Protein AF-A0A1B2IX21-F1 (afdb_monomer_lite)

pLDDT: mean 76.05, std 15.26, range [46.53, 94.12]

Foldseek 3Di:
DPPVVVVVVVVVVVVVVVVPDDPPPPPPPFQDQPDKDFCQPPFDKDADPDLVDFDFDADPRNPDTDDGRSVVRPDIDTDGMDGD

Radius of gyration: 26.76 Å; chains: 1; bounding box: 38×29×82 Å

Organism: NCBI:txid240427

Structure (mmCIF, N/CA/C/O backbone):
data_AF-A0A1B2IX21-F1
#
_entry.id   AF-A0A1B2IX21-F1
#
loop_
_atom_site.group_PDB
_atom_site.id
_atom_site.type_symbol
_atom_site.label_atom_id
_atom_site.label_alt_id
_atom_site.label_comp_id
_atom_site.label_asym_id
_atom_site.label_entity_id
_atom_site.label_seq_id
_atom_site.pdbx_PDB_ins_code
_atom_site.Cartn_x
_atom_site.Cartn_y
_atom_site.Cartn_z
_atom_site.occupancy
_atom_site.B_iso_or_equiv
_atom_site.auth_seq_id
_atom_site.auth_comp_id
_atom_site.auth_asym_id
_atom_site.auth_atom_id
_atom_site.pdbx_PDB_model_num
ATOM 1 N N . MET A 1 1 ? -22.870 -14.158 63.673 1.00 50.09 1 MET A N 1
ATOM 2 C CA . MET A 1 1 ? -23.435 -14.252 62.307 1.00 50.09 1 MET A CA 1
ATOM 3 C C . MET A 1 1 ? -23.767 -12.895 61.659 1.00 50.09 1 MET A C 1
ATOM 5 O O . MET A 1 1 ? -24.447 -12.882 60.651 1.00 50.09 1 MET A O 1
ATOM 9 N N . LYS A 1 2 ? -23.304 -11.745 62.189 1.00 51.78 2 LYS A N 1
ATOM 10 C CA . LYS A 1 2 ? -23.648 -10.408 61.645 1.00 51.78 2 LYS A CA 1
ATOM 11 C C . LYS A 1 2 ? -22.494 -9.723 60.888 1.00 51.78 2 LYS A C 1
ATOM 13 O O . LYS A 1 2 ? -22.730 -8.845 60.076 1.00 51.78 2 LYS A O 1
ATOM 18 N N . LYS A 1 3 ? -21.245 -10.139 61.147 1.00 46.53 3 LYS A N 1
ATOM 19 C CA . LYS A 1 3 ? -20.024 -9.537 60.576 1.00 46.53 3 LYS A CA 1
ATOM 20 C C . LYS A 1 3 ? -19.684 -10.067 59.173 1.00 46.53 3 LYS A C 1
ATOM 22 O O . LYS A 1 3 ? -19.117 -9.335 58.378 1.00 46.53 3 LYS A O 1
ATOM 27 N N . THR A 1 4 ? -20.077 -11.304 58.864 1.00 48.88 4 THR A N 1
ATOM 28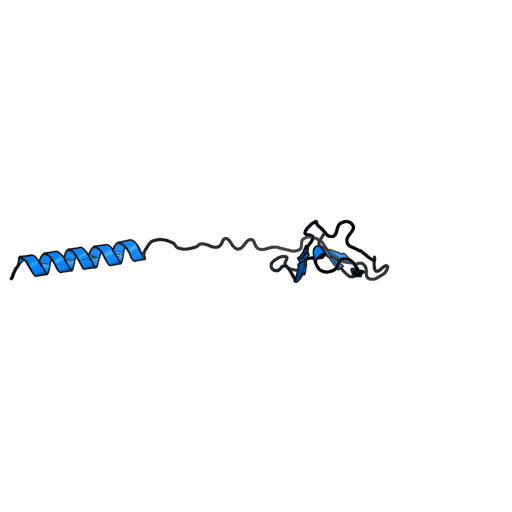 C CA . THR A 1 4 ? -19.901 -11.944 57.549 1.00 48.88 4 THR A CA 1
ATOM 29 C C . THR A 1 4 ? -20.835 -11.371 56.480 1.00 48.88 4 THR A C 1
ATOM 31 O O . THR A 1 4 ? -20.397 -11.157 55.360 1.00 48.88 4 THR A O 1
ATOM 34 N N . LEU A 1 5 ? -22.070 -11.006 56.846 1.00 52.56 5 LEU A N 1
ATOM 35 C CA . LEU A 1 5 ? -23.038 -10.384 55.929 1.00 52.56 5 LEU A CA 1
ATOM 36 C C . LEU A 1 5 ? -22.612 -8.975 55.476 1.00 52.56 5 LEU A C 1
ATOM 38 O O . LEU A 1 5 ? -22.775 -8.617 54.316 1.00 52.56 5 LEU A O 1
ATOM 42 N N . ILE A 1 6 ? -22.026 -8.171 56.373 1.00 57.34 6 ILE A N 1
ATOM 43 C CA . ILE A 1 6 ? -21.548 -6.816 56.036 1.00 57.34 6 ILE A CA 1
ATOM 44 C C . ILE A 1 6 ? -20.316 -6.880 55.118 1.00 57.34 6 ILE A C 1
ATOM 46 O O . ILE A 1 6 ? -20.170 -6.051 54.221 1.00 57.34 6 ILE A O 1
ATOM 50 N N . ALA A 1 7 ? -19.451 -7.880 55.313 1.00 54.56 7 ALA A N 1
ATOM 51 C CA . ALA A 1 7 ? -18.280 -8.087 54.468 1.00 54.56 7 ALA A CA 1
ATOM 52 C C . ALA A 1 7 ? -18.667 -8.461 53.023 1.00 54.56 7 ALA A C 1
ATOM 54 O O . ALA A 1 7 ? -18.068 -7.939 52.086 1.00 54.56 7 ALA A O 1
ATOM 55 N N . GLU A 1 8 ? -19.699 -9.286 52.823 1.00 53.78 8 GLU A N 1
ATOM 56 C CA . GLU A 1 8 ? -20.184 -9.659 51.482 1.00 53.78 8 GLU A CA 1
ATOM 57 C C . GLU A 1 8 ? -20.819 -8.481 50.725 1.00 53.78 8 GLU A C 1
ATOM 59 O O . GLU A 1 8 ? -20.543 -8.293 49.539 1.00 53.78 8 GLU A O 1
ATOM 64 N N . LEU A 1 9 ? -21.596 -7.629 51.406 1.00 58.50 9 LEU A N 1
ATOM 65 C CA . LEU A 1 9 ? -22.167 -6.417 50.799 1.00 58.50 9 LEU A CA 1
ATOM 66 C C . LEU A 1 9 ? -21.094 -5.399 50.374 1.00 58.50 9 LEU A C 1
ATOM 68 O O . LEU A 1 9 ? -21.253 -4.730 49.352 1.00 58.50 9 LEU A O 1
ATOM 72 N N . ALA A 1 10 ? -19.993 -5.296 51.124 1.00 57.59 10 ALA A N 1
ATOM 73 C CA . ALA A 1 10 ? -18.874 -4.416 50.783 1.00 57.59 10 ALA A CA 1
ATOM 74 C C . ALA A 1 10 ? -18.021 -4.953 49.616 1.00 57.59 10 ALA A C 1
ATOM 76 O O . ALA A 1 10 ? -17.484 -4.172 48.833 1.00 57.59 10 ALA A O 1
ATOM 77 N N . PHE A 1 11 ? -17.920 -6.277 49.461 1.00 56.34 11 PHE A N 1
ATOM 78 C CA . PHE A 1 11 ? -17.240 -6.890 48.314 1.00 56.34 11 PHE A CA 1
ATOM 79 C C . PHE A 1 11 ? -18.065 -6.796 47.025 1.00 56.34 11 PHE A C 1
ATOM 81 O O . PHE A 1 11 ? -17.507 -6.542 45.955 1.00 56.34 11 PHE A O 1
ATOM 88 N N . ALA A 1 12 ? -19.390 -6.942 47.114 1.00 58.44 12 ALA A N 1
ATOM 89 C CA . ALA A 1 12 ? -20.279 -6.838 45.958 1.00 58.44 12 ALA A CA 1
ATOM 90 C C . ALA A 1 12 ? -20.278 -5.429 45.329 1.00 58.44 12 ALA A C 1
ATOM 92 O O . ALA A 1 12 ? -20.326 -5.294 44.105 1.00 58.44 12 ALA A O 1
ATOM 93 N N . SER A 1 13 ? -20.171 -4.372 46.142 1.00 58.31 13 SER A N 1
ATOM 94 C CA . SER A 1 13 ? -20.149 -2.987 45.652 1.00 58.31 13 SER A CA 1
ATOM 95 C C . SER A 1 13 ? -18.830 -2.601 44.968 1.00 58.31 13 SER A C 1
ATOM 97 O O . SER A 1 13 ? -18.845 -1.825 44.012 1.00 58.31 13 SER A O 1
ATOM 99 N N . LEU A 1 14 ? -17.699 -3.184 45.380 1.00 57.16 14 LEU A N 1
ATOM 100 C CA . LEU A 1 14 ? -16.394 -2.910 44.769 1.00 57.16 14 LEU A CA 1
ATOM 101 C C . LEU A 1 14 ? -16.268 -3.508 43.354 1.00 57.16 14 LEU A C 1
ATOM 103 O O . LEU A 1 14 ? -15.712 -2.869 42.460 1.00 57.16 14 LEU A O 1
ATOM 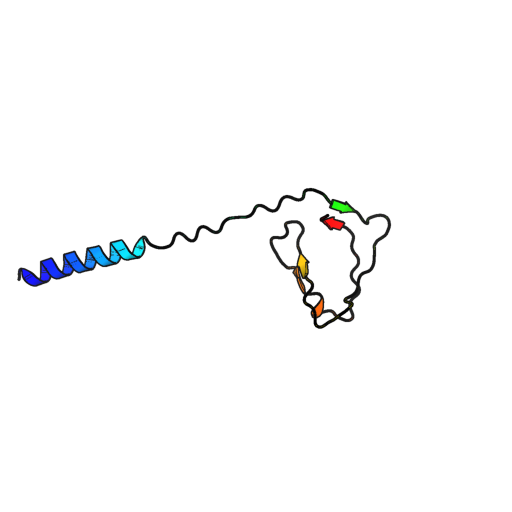107 N N . VAL A 1 15 ? -16.831 -4.701 43.126 1.00 58.53 15 VAL A N 1
ATOM 108 C CA . VAL A 1 15 ? -16.844 -5.354 41.800 1.00 58.53 15 VAL A CA 1
ATOM 109 C C . VAL A 1 15 ? -17.723 -4.586 40.811 1.00 58.53 15 VAL A C 1
ATOM 111 O O . VAL A 1 15 ? -17.342 -4.416 39.652 1.00 58.53 15 VAL A O 1
ATOM 114 N N . LEU A 1 16 ? -18.860 -4.056 41.274 1.00 57.84 16 LEU A N 1
ATOM 115 C CA . LEU A 1 16 ? -19.715 -3.194 40.459 1.00 57.84 16 LEU A CA 1
ATOM 116 C C . LEU A 1 16 ? -18.992 -1.907 40.048 1.00 57.84 16 LEU A C 1
ATOM 118 O O . LEU A 1 16 ? -19.098 -1.511 38.895 1.00 57.84 16 LEU A O 1
ATOM 122 N N . TYR A 1 17 ? -18.216 -1.284 40.938 1.00 55.44 17 TYR A N 1
ATOM 123 C CA . TYR A 1 17 ? -17.549 -0.010 40.646 1.00 55.44 17 TYR A CA 1
ATOM 124 C C . TYR A 1 17 ? -16.392 -0.139 39.634 1.00 55.44 17 TYR A C 1
ATOM 126 O O . TYR A 1 17 ? -16.216 0.727 38.777 1.00 55.44 17 TYR A O 1
ATOM 134 N N . LEU A 1 18 ? -15.624 -1.234 39.679 1.00 56.12 18 LEU A N 1
ATOM 135 C CA . LEU A 1 18 ? -14.500 -1.464 38.756 1.00 56.12 18 LEU A CA 1
ATOM 136 C C . LEU A 1 18 ? -14.959 -1.822 37.329 1.00 56.12 18 LEU A C 1
ATOM 138 O O . LEU A 1 18 ? -14.275 -1.478 36.362 1.00 56.12 18 LEU A O 1
ATOM 142 N N . GLY A 1 19 ? -16.132 -2.452 37.187 1.00 56.25 19 GLY A N 1
ATOM 143 C CA . GLY A 1 19 ? -16.707 -2.846 35.894 1.00 56.25 19 GLY A CA 1
ATOM 144 C C . GLY A 1 19 ? -17.186 -1.686 35.009 1.00 56.25 19 GLY A C 1
ATOM 145 O O . GLY A 1 19 ? -17.409 -1.888 33.819 1.00 56.25 19 GLY A O 1
ATOM 146 N N . PHE A 1 20 ? -17.312 -0.467 35.550 1.00 57.62 20 PHE A N 1
ATOM 147 C CA . PHE A 1 20 ? -17.728 0.724 34.790 1.00 57.62 20 PHE A CA 1
ATOM 148 C C . PHE A 1 20 ? -16.579 1.471 34.104 1.00 57.62 20 PHE A C 1
ATOM 150 O O . PHE A 1 20 ? -16.818 2.472 33.425 1.00 57.62 20 PHE A O 1
ATOM 157 N N . THR A 1 21 ? -15.331 1.031 34.263 1.00 61.03 21 THR A N 1
ATOM 158 C CA . THR A 1 21 ? -14.193 1.779 33.723 1.00 61.03 21 THR A CA 1
ATOM 159 C C . THR A 1 21 ? -13.748 1.225 32.371 1.00 61.03 21 THR A C 1
ATOM 161 O O . THR A 1 21 ? -13.512 0.034 32.202 1.00 61.03 21 THR A O 1
ATOM 164 N N . THR A 1 22 ? -13.590 2.143 31.413 1.00 57.66 22 THR A N 1
ATOM 165 C CA . THR A 1 22 ? -13.045 1.975 30.050 1.00 57.66 22 THR A CA 1
ATOM 166 C C . THR A 1 22 ? -14.044 1.635 28.935 1.00 57.66 22 THR A C 1
ATOM 168 O O . THR A 1 22 ? -13.978 0.614 28.254 1.00 57.66 22 THR A O 1
ATOM 171 N N . GLN A 1 23 ? -14.910 2.605 28.623 1.00 60.41 23 GLN A N 1
ATOM 172 C CA . GLN A 1 23 ? -15.407 2.728 27.253 1.00 60.41 23 GLN A CA 1
ATOM 173 C C . GLN A 1 23 ? -14.226 3.108 26.351 1.00 60.41 23 GLN A C 1
ATOM 175 O O . GLN A 1 23 ? -13.778 4.254 26.333 1.00 60.41 23 GLN A O 1
ATOM 180 N N . ASN A 1 24 ? -13.689 2.133 25.620 1.00 60.50 24 ASN A N 1
ATOM 181 C CA . ASN A 1 24 ? -12.728 2.383 24.552 1.00 60.50 24 ASN A CA 1
ATOM 182 C C . ASN A 1 24 ? -13.468 3.059 23.391 1.00 60.50 24 ASN A C 1
ATOM 184 O O . ASN A 1 24 ? -13.927 2.395 22.462 1.00 60.50 24 ASN A O 1
ATOM 188 N N . VAL A 1 25 ? -13.620 4.384 23.445 1.00 61.41 25 VAL A N 1
ATOM 189 C CA . VAL A 1 25 ? -14.150 5.149 22.313 1.00 61.41 25 VAL A CA 1
ATOM 190 C C . VAL A 1 25 ? -13.059 5.195 21.249 1.00 61.41 25 VAL A C 1
ATOM 192 O O . VAL A 1 25 ? -12.177 6.050 21.255 1.00 61.41 25 VAL A O 1
ATOM 195 N N . SER A 1 26 ? -13.101 4.232 20.331 1.00 64.50 26 SER A N 1
ATOM 196 C CA . SER A 1 26 ? -12.325 4.314 19.099 1.00 64.50 26 SER A CA 1
ATOM 197 C C . SER A 1 26 ? -12.927 5.437 18.265 1.0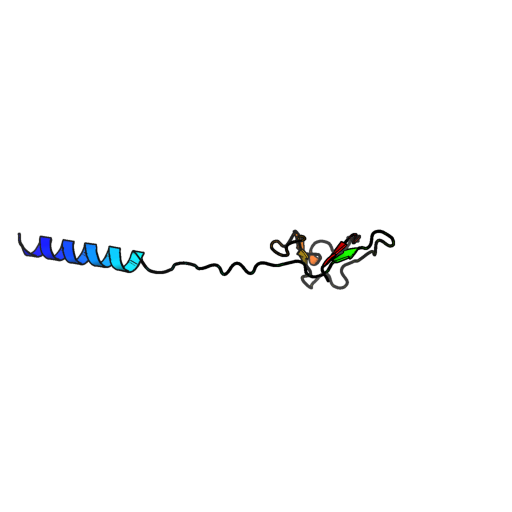0 64.50 26 SER A C 1
ATOM 199 O O . SER A 1 26 ? -13.973 5.259 17.642 1.00 64.50 26 SER A O 1
ATOM 201 N N . ALA A 1 27 ? -12.302 6.614 18.287 1.00 59.75 27 ALA A N 1
ATOM 202 C CA . ALA A 1 27 ? -12.672 7.706 17.401 1.00 59.75 27 ALA A CA 1
ATOM 203 C C . ALA A 1 27 ? -12.509 7.228 15.948 1.00 59.75 27 ALA A C 1
ATOM 205 O O . ALA A 1 27 ? -11.396 7.123 15.431 1.00 59.75 27 ALA A O 1
ATOM 206 N N . SER A 1 28 ? -13.625 6.888 15.299 1.00 62.50 28 SER A N 1
ATOM 207 C CA . SER A 1 28 ? -13.649 6.544 13.880 1.00 62.50 28 SER A CA 1
ATOM 208 C C . SER A 1 28 ? -13.354 7.814 13.094 1.00 62.50 28 SER A C 1
ATOM 210 O O . SER A 1 28 ? -14.230 8.655 12.889 1.00 62.50 28 SER A O 1
ATOM 212 N N . THR A 1 29 ? -12.097 7.998 12.692 1.00 64.31 29 THR A N 1
ATOM 213 C CA . THR A 1 29 ? -11.780 9.037 11.718 1.00 64.31 29 THR A CA 1
ATOM 214 C C . THR A 1 29 ? -12.337 8.559 10.376 1.00 64.31 29 THR A C 1
ATOM 216 O O . THR A 1 29 ? -11.853 7.606 9.764 1.00 64.31 29 THR A O 1
ATOM 219 N N . ALA A 1 30 ? -13.459 9.145 9.963 1.00 66.50 30 ALA A N 1
ATOM 220 C CA . ALA A 1 30 ? -14.072 8.828 8.686 1.00 66.50 30 ALA A CA 1
ATOM 221 C C . ALA A 1 30 ? -13.207 9.431 7.571 1.00 66.50 30 ALA A C 1
ATOM 223 O O . ALA A 1 30 ? -13.272 10.628 7.284 1.00 66.50 30 ALA A O 1
ATOM 224 N N . TYR A 1 31 ? -12.368 8.606 6.946 1.00 64.88 31 TYR A N 1
ATOM 225 C CA . TYR A 1 31 ? -11.613 9.013 5.767 1.00 64.88 31 TYR A CA 1
ATOM 226 C C . TYR A 1 31 ? -12.591 9.199 4.602 1.00 64.88 31 TYR A C 1
ATOM 228 O O . TYR A 1 31 ? -13.123 8.226 4.066 1.00 64.88 31 TYR A O 1
ATOM 236 N N . ARG A 1 32 ? -12.832 10.448 4.193 1.00 69.50 32 ARG A N 1
ATOM 237 C CA . ARG A 1 32 ? -13.536 10.733 2.938 1.00 69.50 32 ARG A CA 1
ATOM 238 C C . ARG A 1 32 ? -12.521 11.005 1.841 1.00 69.50 32 ARG A C 1
ATOM 240 O O . ARG A 1 32 ? -11.597 11.796 2.014 1.00 69.50 32 ARG A O 1
ATOM 247 N N . THR A 1 33 ? -12.706 10.372 0.694 1.00 67.62 33 THR A N 1
ATOM 248 C CA . THR A 1 33 ? -11.935 10.707 -0.498 1.00 67.62 33 THR A CA 1
ATOM 249 C C . THR A 1 33 ? -12.354 12.090 -0.994 1.00 67.62 33 THR A C 1
ATOM 251 O O . THR A 1 33 ? -13.502 12.268 -1.390 1.00 67.62 33 THR A O 1
ATOM 254 N N . VAL A 1 34 ? -11.442 13.065 -0.966 1.00 70.44 34 VAL A N 1
ATOM 255 C CA . VAL A 1 34 ? -11.713 14.429 -1.459 1.00 70.44 34 VAL A CA 1
ATOM 256 C C . VAL A 1 34 ? -11.415 14.520 -2.951 1.00 70.44 34 VAL A C 1
ATOM 258 O O . VAL A 1 34 ? -12.249 14.998 -3.714 1.00 70.44 34 VAL A O 1
ATOM 261 N N . THR A 1 35 ? -10.270 13.990 -3.389 1.00 77.69 35 THR A N 1
ATOM 262 C CA . THR A 1 35 ? -9.922 13.927 -4.809 1.00 77.69 35 THR A CA 1
ATOM 263 C C . THR A 1 35 ? -9.268 12.607 -5.192 1.00 77.69 35 THR A C 1
ATOM 265 O O . THR A 1 35 ? -8.605 11.945 -4.393 1.00 77.69 35 THR A O 1
ATOM 268 N N . THR A 1 36 ? -9.476 12.195 -6.443 1.00 82.88 36 THR A N 1
ATOM 269 C CA . THR A 1 36 ? -8.808 11.020 -7.007 1.00 82.88 36 THR A CA 1
ATOM 270 C C . THR A 1 36 ? -8.174 11.363 -8.332 1.00 82.88 36 THR A C 1
ATOM 272 O O . THR A 1 36 ? -8.807 12.001 -9.173 1.00 82.88 36 THR A O 1
ATOM 275 N N . LYS A 1 37 ? -6.961 10.867 -8.548 1.00 84.31 37 LYS A N 1
ATOM 276 C CA . LYS A 1 37 ? -6.266 10.954 -9.824 1.00 84.31 37 LYS A CA 1
ATOM 277 C C . LYS A 1 37 ? -6.377 9.621 -10.551 1.00 84.31 37 LYS A C 1
ATOM 279 O O . LYS A 1 37 ? -5.959 8.583 -10.034 1.00 84.31 37 LYS A O 1
ATOM 284 N N . SER A 1 38 ? -6.962 9.658 -11.745 1.00 83.75 38 SER A N 1
ATOM 285 C CA . SER A 1 38 ? -7.039 8.504 -12.639 1.00 83.75 38 SER A CA 1
ATOM 286 C C . SER A 1 38 ? -5.826 8.465 -13.561 1.00 83.75 38 SER A C 1
ATOM 288 O O . SER A 1 38 ? -5.435 9.482 -14.132 1.00 83.75 38 SER A O 1
ATOM 290 N N . TYR A 1 39 ? -5.268 7.273 -13.730 1.00 84.38 39 TYR A N 1
ATOM 291 C CA . TYR A 1 39 ? -4.139 6.977 -14.607 1.00 84.38 39 TYR A CA 1
ATOM 292 C C . TYR A 1 39 ? -4.563 6.073 -15.775 1.00 84.38 39 TYR A C 1
ATOM 294 O O . TYR A 1 39 ? -3.756 5.361 -16.359 1.00 84.38 39 TYR A O 1
ATOM 302 N N . ALA A 1 40 ? -5.847 6.099 -16.148 1.00 79.56 40 ALA A N 1
ATOM 303 C CA . ALA A 1 40 ? -6.389 5.239 -17.202 1.00 79.56 40 ALA A CA 1
ATOM 304 C C . ALA A 1 40 ? -5.679 5.386 -18.566 1.00 79.56 40 ALA A C 1
ATOM 306 O O . ALA A 1 40 ? -5.657 4.435 -19.338 1.00 79.56 40 ALA A O 1
ATOM 307 N N . LYS A 1 41 ? -5.093 6.557 -18.860 1.00 79.00 41 LYS A N 1
ATOM 308 C CA . LYS A 1 41 ? -4.414 6.843 -20.140 1.00 79.00 41 LYS A CA 1
ATOM 309 C C . LYS A 1 41 ? -2.910 6.560 -20.139 1.00 79.00 41 LYS A C 1
ATOM 311 O O . LYS A 1 41 ? -2.336 6.307 -21.187 1.00 79.00 41 LYS A O 1
ATOM 316 N N . SER A 1 42 ? -2.267 6.637 -18.983 1.00 79.12 42 SER A N 1
ATOM 317 C CA . SER A 1 42 ? -0.838 6.385 -18.817 1.00 79.12 42 SER A CA 1
ATOM 318 C C . SER A 1 42 ? -0.725 5.682 -17.488 1.00 79.12 42 SER A C 1
ATOM 320 O O . SER A 1 42 ? -1.026 6.299 -16.473 1.00 79.12 42 SER A O 1
ATOM 322 N N . THR A 1 43 ? -0.432 4.383 -17.510 1.00 86.31 43 THR A N 1
ATOM 323 C CA . THR A 1 43 ? -0.342 3.552 -16.306 1.00 86.31 43 THR A CA 1
ATOM 324 C C . THR A 1 43 ? 1.089 3.659 -15.775 1.00 86.31 43 THR A C 1
ATOM 326 O O . THR A 1 43 ? 1.950 2.913 -16.245 1.00 86.31 43 THR A O 1
ATOM 329 N N . PRO A 1 44 ? 1.398 4.597 -14.858 1.00 89.06 44 PRO A N 1
ATOM 330 C CA . PRO A 1 44 ? 2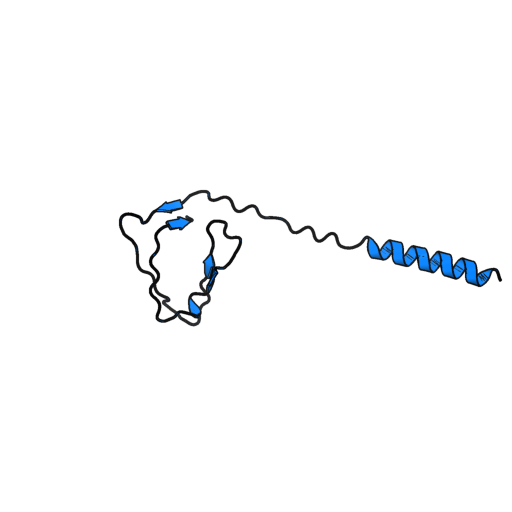.753 4.770 -14.370 1.00 89.06 44 PRO A CA 1
ATOM 331 C C . PRO A 1 44 ? 3.217 3.512 -13.639 1.00 89.06 44 PRO A C 1
ATOM 333 O O . PRO A 1 44 ? 2.465 2.886 -12.882 1.00 89.06 44 PRO A O 1
ATOM 336 N N . ALA A 1 45 ? 4.483 3.184 -13.867 1.00 90.88 45 ALA A N 1
ATOM 337 C CA . ALA A 1 45 ? 5.192 2.122 -13.186 1.00 90.88 45 ALA A CA 1
ATOM 338 C C . ALA A 1 45 ? 5.975 2.701 -12.002 1.00 90.88 45 ALA A C 1
ATOM 340 O O . ALA A 1 45 ? 6.705 3.682 -12.147 1.00 90.88 45 ALA A O 1
ATOM 341 N N . TYR A 1 46 ? 5.842 2.073 -10.838 1.00 89.06 46 TYR A N 1
ATOM 342 C CA . TYR A 1 46 ? 6.577 2.415 -9.628 1.00 89.06 46 TYR A CA 1
ATOM 343 C C . TYR A 1 46 ? 7.324 1.200 -9.102 1.00 89.06 46 TYR A C 1
ATOM 345 O O . TYR A 1 46 ? 6.845 0.070 -9.161 1.00 89.06 46 TYR A O 1
ATOM 353 N N . HIS A 1 47 ? 8.485 1.452 -8.519 1.00 90.19 47 HIS A N 1
ATOM 354 C CA . HIS A 1 47 ? 9.285 0.449 -7.837 1.00 90.19 47 HIS A CA 1
ATOM 355 C C . HIS A 1 47 ? 9.845 1.023 -6.539 1.00 90.19 47 HIS A C 1
ATOM 357 O O . HIS A 1 47 ? 9.900 2.241 -6.336 1.00 90.19 47 HIS A O 1
ATOM 363 N N . VAL A 1 48 ? 10.243 0.142 -5.632 1.00 90.12 48 VAL A N 1
ATOM 364 C CA . VAL A 1 48 ? 10.817 0.561 -4.359 1.00 90.12 48 VAL A CA 1
ATOM 365 C C . VAL A 1 48 ? 12.231 1.068 -4.579 1.00 90.12 48 VAL A C 1
ATOM 367 O O . VAL A 1 48 ? 13.124 0.300 -4.916 1.00 90.12 48 VAL A O 1
ATOM 370 N N . LYS A 1 49 ? 12.451 2.359 -4.311 1.00 88.44 49 LYS A N 1
ATOM 371 C CA . LYS A 1 49 ? 13.794 2.955 -4.348 1.00 88.44 49 LYS A CA 1
ATOM 372 C C . LYS A 1 49 ? 14.700 2.418 -3.236 1.00 88.44 49 LYS A C 1
ATOM 374 O O . LYS A 1 49 ? 15.897 2.264 -3.436 1.00 88.44 49 LYS A O 1
ATOM 379 N N . ASN A 1 50 ? 14.143 2.170 -2.048 1.00 89.56 50 ASN A N 1
ATOM 380 C CA . ASN A 1 50 ? 14.896 1.676 -0.897 1.00 89.56 50 ASN A CA 1
ATOM 381 C C . ASN A 1 50 ? 14.114 0.584 -0.159 1.00 89.56 50 ASN A C 1
ATOM 383 O O . ASN A 1 50 ? 13.135 0.871 0.530 1.00 89.56 50 ASN A O 1
ATOM 387 N N . ALA A 1 51 ? 14.589 -0.657 -0.273 1.00 86.38 51 ALA A N 1
ATOM 388 C CA . ALA A 1 51 ? 13.969 -1.850 0.306 1.00 86.38 51 ALA A CA 1
ATOM 389 C C . ALA A 1 51 ? 13.993 -1.901 1.845 1.00 86.38 51 ALA A C 1
ATOM 391 O O . ALA A 1 51 ? 13.363 -2.764 2.444 1.00 86.38 51 ALA A O 1
ATOM 392 N N . THR A 1 52 ? 14.695 -0.981 2.509 1.00 89.69 52 THR A N 1
ATOM 393 C CA . THR A 1 52 ? 14.722 -0.904 3.980 1.00 89.69 52 THR A CA 1
ATOM 394 C C . THR A 1 52 ? 13.614 -0.011 4.540 1.00 89.69 52 THR A C 1
ATOM 396 O O . THR A 1 52 ? 13.226 -0.142 5.704 1.00 89.69 52 THR A O 1
ATOM 399 N N . LYS A 1 53 ? 13.068 0.900 3.724 1.00 90.38 53 LYS A N 1
ATOM 400 C CA . LYS A 1 53 ? 12.036 1.848 4.152 1.00 90.38 53 LYS A CA 1
ATOM 401 C C . LYS A 1 53 ? 10.654 1.240 3.955 1.00 90.38 53 LYS A C 1
ATOM 403 O O . LYS A 1 53 ? 10.335 0.702 2.901 1.00 90.38 53 LYS A O 1
ATOM 408 N N . SER A 1 54 ? 9.817 1.348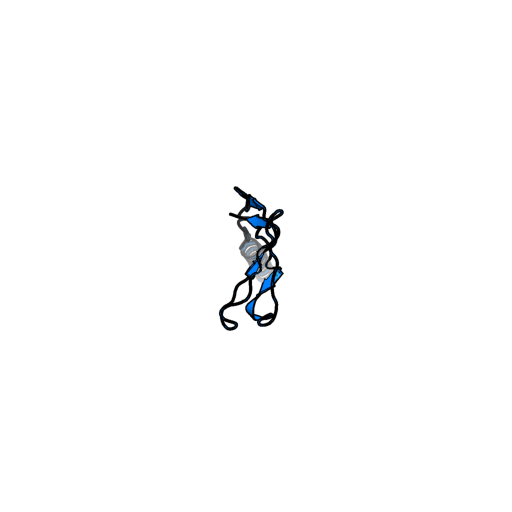 4.985 1.00 91.25 54 SER A N 1
ATOM 409 C CA . SER A 1 54 ? 8.429 0.897 4.893 1.00 91.25 54 SER A CA 1
ATOM 410 C C . SER A 1 54 ? 7.612 1.903 4.093 1.00 91.25 54 SER A C 1
ATOM 412 O O . SER A 1 54 ? 7.474 3.054 4.498 1.00 91.25 54 SER A O 1
ATOM 414 N N . VAL A 1 55 ? 7.046 1.443 2.984 1.00 90.06 55 VAL A N 1
ATOM 415 C CA . VAL A 1 55 ? 6.097 2.191 2.157 1.00 90.06 55 VAL A CA 1
ATOM 416 C C . VAL A 1 55 ? 4.875 1.302 2.006 1.00 90.06 55 VAL A C 1
ATOM 418 O O . VAL A 1 55 ? 5.024 0.111 1.747 1.00 90.06 55 VAL A O 1
ATOM 421 N N . TYR A 1 56 ? 3.677 1.845 2.208 1.00 92.19 56 TYR A N 1
ATOM 422 C CA . TYR A 1 56 ? 2.454 1.046 2.257 1.00 92.19 56 TYR A CA 1
ATOM 423 C C . TYR A 1 56 ? 1.518 1.373 1.101 1.00 92.19 56 TYR A C 1
ATOM 425 O O . TYR A 1 56 ? 1.256 2.540 0.817 1.00 92.19 56 TYR A O 1
ATOM 433 N N . MET A 1 57 ? 0.965 0.329 0.491 1.00 90.81 57 MET A N 1
ATOM 434 C CA . MET A 1 57 ? -0.200 0.423 -0.375 1.00 90.81 57 MET A CA 1
ATOM 435 C C . MET A 1 57 ? -1.454 0.294 0.483 1.00 90.81 57 MET A C 1
ATOM 437 O O . MET A 1 57 ? -1.589 -0.662 1.249 1.00 90.81 57 MET A O 1
ATOM 441 N N . TRP A 1 58 ? -2.362 1.251 0.357 1.00 90.38 58 TRP A N 1
ATOM 442 C CA . TRP A 1 58 ? -3.605 1.305 1.119 1.00 90.38 58 TRP A CA 1
ATOM 443 C C . TRP A 1 58 ? -4.804 0.940 0.249 1.00 90.38 58 TRP A C 1
ATOM 445 O O . TRP A 1 58 ? -4.753 1.062 -0.977 1.00 90.38 58 TRP A O 1
ATOM 455 N N . ASN A 1 59 ? -5.893 0.511 0.884 1.00 88.19 59 ASN A N 1
ATOM 456 C CA . ASN A 1 59 ? -7.189 0.440 0.217 1.00 88.19 59 ASN A CA 1
ATOM 457 C C . ASN A 1 59 ? -7.752 1.850 -0.053 1.00 88.19 59 ASN 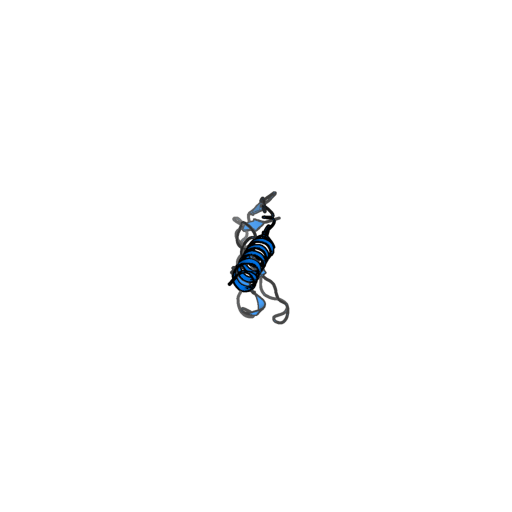A C 1
ATOM 459 O O . ASN A 1 59 ? -7.283 2.848 0.494 1.00 88.19 59 ASN A O 1
ATOM 463 N N . SER A 1 60 ? -8.786 1.936 -0.892 1.00 82.38 60 SER A N 1
ATOM 464 C CA . SER A 1 60 ? -9.393 3.212 -1.304 1.00 82.38 60 SER A CA 1
ATOM 465 C C . SER A 1 60 ? -9.976 4.035 -0.153 1.00 82.38 60 SER A C 1
ATOM 467 O O . SER A 1 60 ? -10.150 5.239 -0.304 1.00 82.38 60 SER A O 1
ATOM 469 N N . THR A 1 61 ? -10.277 3.402 0.981 1.00 84.06 61 THR A N 1
ATOM 470 C CA . THR A 1 61 ? -10.805 4.060 2.182 1.00 84.06 61 THR A CA 1
ATOM 471 C C . THR A 1 61 ? -9.726 4.377 3.218 1.00 84.06 61 THR A C 1
ATOM 473 O O . THR A 1 61 ? -10.069 4.835 4.298 1.00 84.06 61 THR A O 1
ATOM 476 N N . LEU A 1 62 ? -8.441 4.109 2.940 1.00 84.62 62 LEU A N 1
ATOM 477 C CA . LEU A 1 62 ? -7.314 4.307 3.869 1.00 84.62 62 LEU A CA 1
ATOM 478 C C . LEU A 1 62 ? -7.479 3.631 5.246 1.00 84.62 62 LEU A C 1
ATOM 480 O O . LEU A 1 62 ? -6.772 3.956 6.194 1.00 84.62 62 LEU A O 1
ATOM 484 N N . THR A 1 63 ? -8.371 2.647 5.363 1.00 86.19 63 THR A N 1
ATOM 485 C CA . THR A 1 63 ? -8.621 1.922 6.617 1.00 86.19 63 THR A CA 1
ATOM 486 C C . THR A 1 63 ? -7.698 0.722 6.787 1.00 86.19 63 THR A C 1
ATOM 488 O O . THR A 1 63 ? -7.485 0.256 7.905 1.00 86.19 63 THR A O 1
ATOM 491 N N . LYS A 1 64 ? -7.140 0.199 5.687 1.00 88.94 64 LYS A N 1
ATOM 492 C CA . LYS A 1 64 ? -6.321 -1.014 5.703 1.00 88.94 64 LYS A CA 1
ATOM 493 C C . LYS A 1 64 ? -5.082 -0.877 4.825 1.00 88.94 64 LYS A C 1
ATOM 495 O O . LYS A 1 64 ? -5.162 -0.512 3.652 1.00 88.94 64 LYS A O 1
ATOM 500 N N . LYS A 1 65 ? -3.939 -1.266 5.393 1.00 93.38 65 LYS A N 1
ATOM 501 C CA . LYS A 1 65 ? -2.687 -1.495 4.664 1.00 93.38 65 LYS A CA 1
ATOM 502 C C . LYS A 1 65 ? -2.797 -2.832 3.932 1.00 93.38 65 LYS A C 1
ATOM 504 O O . LYS A 1 65 ? -2.996 -3.863 4.570 1.00 93.38 65 LYS A O 1
ATOM 509 N N . LEU A 1 66 ? -2.684 -2.812 2.610 1.00 92.94 66 LEU A N 1
ATOM 510 C CA . LEU A 1 66 ? -2.732 -4.004 1.763 1.00 92.94 66 LEU A CA 1
ATOM 511 C C . LEU A 1 66 ? -1.350 -4.651 1.661 1.00 92.94 66 LEU A C 1
ATOM 513 O O . LEU A 1 66 ? -1.187 -5.828 1.968 1.00 92.94 66 LEU A O 1
ATOM 517 N N . HIS A 1 67 ? -0.339 -3.860 1.294 1.00 92.62 67 HIS A N 1
ATOM 518 C CA . HIS A 1 67 ? 1.027 -4.343 1.101 1.00 92.62 67 HIS A CA 1
ATOM 519 C C . HIS A 1 67 ? 2.044 -3.357 1.667 1.00 92.62 67 HIS A C 1
ATOM 521 O O . HIS A 1 67 ? 1.883 -2.147 1.530 1.00 92.62 67 HIS A O 1
ATOM 527 N N . ASN A 1 68 ? 3.113 -3.874 2.275 1.00 93.62 68 ASN A N 1
ATOM 528 C CA . ASN A 1 68 ? 4.325 -3.098 2.517 1.00 93.62 68 ASN A CA 1
ATOM 529 C C . ASN A 1 68 ? 5.289 -3.370 1.366 1.00 93.62 68 ASN A C 1
ATOM 531 O O . ASN A 1 68 ? 5.765 -4.495 1.211 1.00 93.62 68 ASN A O 1
ATOM 535 N N . LEU A 1 69 ? 5.566 -2.349 0.564 1.00 92.25 69 LEU A N 1
ATOM 536 C CA . LEU A 1 69 ? 6.343 -2.482 -0.658 1.00 92.25 69 LEU A CA 1
ATOM 537 C C . LEU A 1 69 ? 7.782 -2.942 -0.368 1.00 92.25 69 LEU A C 1
ATOM 539 O O . LEU A 1 69 ? 8.388 -3.583 -1.219 1.00 92.25 69 LEU A O 1
ATOM 543 N N . LYS A 1 70 ? 8.308 -2.717 0.845 1.00 92.56 70 LYS A N 1
ATOM 544 C CA . LYS A 1 70 ? 9.639 -3.198 1.255 1.00 92.56 70 LYS A CA 1
ATOM 545 C C . LYS A 1 70 ? 9.808 -4.719 1.113 1.00 92.56 70 LYS A C 1
ATOM 547 O O . LYS A 1 70 ? 10.905 -5.193 0.853 1.00 92.56 70 LYS A O 1
ATOM 552 N N . ASN A 1 71 ? 8.710 -5.470 1.248 1.00 93.88 71 ASN A N 1
ATOM 553 C CA . ASN A 1 71 ? 8.695 -6.929 1.110 1.00 93.88 71 ASN A CA 1
ATOM 554 C C . ASN A 1 71 ? 8.745 -7.377 -0.364 1.00 93.88 71 ASN A C 1
ATOM 556 O O . ASN A 1 71 ? 8.886 -8.562 -0.642 1.00 93.88 71 ASN A O 1
ATOM 560 N N . TYR A 1 72 ? 8.635 -6.433 -1.302 1.00 93.12 72 TYR A N 1
ATOM 561 C CA . TYR A 1 72 ? 8.556 -6.656 -2.743 1.00 93.12 72 TYR A CA 1
ATOM 562 C C . TYR A 1 72 ? 9.604 -5.808 -3.494 1.00 93.12 72 TYR A C 1
ATOM 564 O O . TYR A 1 72 ? 9.252 -4.987 -4.344 1.00 93.12 72 TYR A O 1
ATOM 572 N N . PRO A 1 73 ? 10.911 -5.966 -3.199 1.00 91.00 73 PRO A N 1
ATOM 573 C CA . PRO A 1 73 ? 11.959 -5.074 -3.707 1.00 91.00 73 PRO A CA 1
ATOM 574 C C . PRO A 1 73 ? 12.229 -5.213 -5.212 1.00 91.00 73 PRO A C 1
ATOM 576 O O . PRO A 1 73 ? 12.799 -4.312 -5.817 1.00 91.00 73 PRO A O 1
ATOM 579 N N . ARG A 1 74 ? 11.829 -6.336 -5.822 1.00 92.69 74 ARG A N 1
ATOM 580 C CA . ARG A 1 74 ? 11.992 -6.624 -7.259 1.00 92.69 74 ARG A CA 1
ATOM 581 C C . ARG A 1 74 ? 10.672 -6.554 -8.033 1.00 92.69 74 ARG A C 1
ATOM 583 O O . ARG A 1 74 ? 10.585 -7.057 -9.147 1.00 92.69 74 ARG A O 1
ATOM 590 N N . THR A 1 75 ? 9.635 -5.972 -7.436 1.00 94.12 75 THR A N 1
ATOM 591 C CA . THR A 1 75 ? 8.299 -5.903 -8.032 1.00 94.12 75 THR A CA 1
ATOM 592 C C . THR A 1 75 ? 8.022 -4.503 -8.558 1.00 94.12 75 THR A C 1
ATOM 594 O O . THR A 1 75 ? 8.185 -3.513 -7.842 1.00 94.12 75 THR A O 1
ATOM 597 N N . THR A 1 76 ? 7.548 -4.440 -9.799 1.00 93.31 76 THR A N 1
ATOM 598 C CA . THR A 1 76 ? 7.043 -3.214 -10.419 1.00 93.31 76 THR A CA 1
ATOM 599 C C . THR A 1 76 ? 5.533 -3.133 -10.231 1.00 93.31 76 THR A C 1
ATOM 601 O O . THR A 1 76 ? 4.803 -4.066 -10.563 1.00 93.31 76 THR A O 1
ATOM 604 N N . TRP A 1 77 ? 5.064 -2.007 -9.707 1.00 91.88 77 TRP A N 1
ATOM 605 C CA . TRP A 1 77 ? 3.661 -1.733 -9.432 1.00 91.88 77 TRP A CA 1
ATOM 606 C C . TRP A 1 77 ? 3.097 -0.758 -10.455 1.00 91.88 77 TRP A C 1
ATOM 608 O O . TRP A 1 77 ? 3.650 0.317 -10.674 1.00 91.88 77 TRP A O 1
ATOM 618 N N . TYR A 1 78 ? 1.959 -1.115 -11.038 1.00 91.44 78 TYR A N 1
ATOM 619 C CA . TYR A 1 78 ? 1.262 -0.304 -12.027 1.00 91.44 78 TYR A CA 1
ATOM 620 C C . TYR A 1 78 ? 0.058 0.379 -11.382 1.00 91.44 78 TYR A C 1
ATOM 622 O O . TYR A 1 78 ? -0.859 -0.289 -10.897 1.00 91.44 78 TYR A O 1
ATOM 630 N N . VAL A 1 79 ? 0.050 1.712 -11.355 1.00 87.88 79 VAL A N 1
ATOM 631 C CA . VAL A 1 79 ? -1.019 2.468 -10.686 1.00 87.88 79 VAL A CA 1
ATOM 632 C C . VAL A 1 79 ? -2.092 2.850 -11.694 1.00 87.88 79 VAL A C 1
ATOM 634 O O . VAL A 1 79 ? -1.822 3.526 -12.678 1.00 87.88 79 VAL A O 1
ATOM 637 N N . LYS A 1 80 ? -3.339 2.455 -11.421 1.00 86.06 80 LYS A N 1
ATOM 638 C CA . LYS A 1 80 ? -4.510 2.864 -12.218 1.00 86.06 80 LYS A CA 1
ATOM 639 C C . LYS A 1 80 ? -5.253 4.055 -11.618 1.00 86.06 80 LYS A C 1
ATOM 641 O O . LYS A 1 80 ? -5.850 4.849 -12.340 1.00 86.06 80 LYS A O 1
ATOM 646 N N . LYS A 1 81 ? -5.227 4.180 -10.292 1.00 83.44 81 LYS A N 1
ATOM 647 C CA . LYS A 1 81 ? -5.903 5.238 -9.543 1.00 83.44 81 LYS A CA 1
ATOM 648 C C . LYS A 1 81 ? -5.118 5.527 -8.272 1.00 83.44 81 LYS A C 1
ATOM 650 O O . LYS A 1 81 ? -4.718 4.591 -7.584 1.00 83.44 81 LYS A O 1
ATOM 655 N N . ALA A 1 82 ? -4.926 6.802 -7.965 1.00 84.56 82 ALA A N 1
ATOM 656 C CA . ALA A 1 82 ? -4.386 7.249 -6.688 1.00 84.56 82 ALA A CA 1
ATOM 657 C C . ALA A 1 82 ? -5.370 8.207 -6.017 1.00 84.56 82 ALA A C 1
ATOM 659 O O . ALA A 1 82 ? -6.119 8.923 -6.687 1.00 84.56 82 ALA A O 1
ATOM 660 N N . LEU A 1 83 ? -5.364 8.204 -4.691 1.00 83.25 83 LEU A N 1
ATOM 661 C CA . LEU A 1 83 ? -5.981 9.266 -3.905 1.00 83.25 83 LEU A CA 1
ATOM 662 C C . LEU A 1 83 ? -5.007 10.450 -3.898 1.00 83.25 83 LEU A C 1
ATOM 664 O O . LEU A 1 83 ? -3.795 10.223 -3.851 1.00 83.25 83 LEU A O 1
ATOM 668 N N . ASN A 1 84 ? -5.527 11.670 -4.008 1.00 70.00 84 ASN A N 1
ATOM 669 C CA . ASN A 1 84 ? -4.745 12.906 -3.990 1.00 70.00 84 ASN A CA 1
ATOM 670 C C . ASN A 1 84 ? -5.256 13.834 -2.893 1.00 70.00 84 ASN A C 1
ATOM 672 O O . ASN A 1 84 ? -6.496 13.841 -2.681 1.00 70.00 84 ASN A O 1
#

Secondary structure (DSSP, 8-state):
--HHHHHHHHHHHHHHHHTT---------------EEE-SSS--EE--S-TTS--EEE-TTSS-EEEEGGG-TT--EE-SEEE-

Sequence (84 aa):
MKKTLIAELAFASLVLYLGFTTQNVSASTAYRTVTTKSYAKSTPAYHVKNATKSVYMWNSTLTKKLHNLKNYPRTTWYVKKALN